Protein AF-A0AAV4LIT2-F1 (afdb_monomer_lite)

pLDDT: mean 87.41, std 12.06, range [42.34, 96.12]

Structure (mmCIF, N/CA/C/O backbone):
data_AF-A0AAV4LIT2-F1
#
_entry.id   AF-A0AAV4LIT2-F1
#
loop_
_atom_site.group_PDB
_atom_site.id
_atom_site.type_symbol
_atom_site.label_atom_id
_atom_site.label_alt_id
_atom_site.label_comp_id
_atom_site.label_asym_id
_atom_site.label_entity_id
_atom_site.label_seq_id
_atom_site.pdbx_PDB_ins_code
_atom_site.Cartn_x
_atom_site.Cartn_y
_atom_site.Cartn_z
_atom_site.occupancy
_atom_site.B_iso_or_equiv
_atom_site.auth_seq_id
_atom_site.auth_comp_id
_atom_site.auth_asym_id
_atom_site.auth_atom_id
_atom_site.pdbx_PDB_model_num
ATOM 1 N N . MET A 1 1 ? 3.120 -8.021 -0.144 1.00 86.31 1 MET A N 1
ATOM 2 C CA . MET A 1 1 ? 3.370 -6.664 0.386 1.00 86.31 1 MET A CA 1
ATOM 3 C C . MET A 1 1 ? 2.523 -5.692 -0.418 1.00 86.31 1 MET A C 1
ATOM 5 O O . MET A 1 1 ? 2.431 -5.869 -1.629 1.00 86.31 1 MET A O 1
ATOM 9 N N . TYR A 1 2 ? 1.860 -4.747 0.246 1.00 94.31 2 TYR A N 1
ATOM 10 C CA . TYR A 1 2 ? 0.958 -3.777 -0.378 1.00 94.31 2 TYR A CA 1
ATOM 11 C C . TYR A 1 2 ? 1.461 -2.362 -0.115 1.00 94.31 2 TYR A C 1
ATOM 13 O O . TYR A 1 2 ? 1.973 -2.085 0.975 1.00 94.31 2 TYR A O 1
ATOM 21 N N . ILE A 1 3 ? 1.301 -1.494 -1.106 1.00 95.00 3 ILE A N 1
ATOM 22 C CA . ILE A 1 3 ? 1.716 -0.096 -1.058 1.00 95.00 3 ILE A CA 1
ATOM 23 C C . ILE A 1 3 ? 0.483 0.763 -1.316 1.00 95.00 3 ILE A C 1
ATOM 25 O O . ILE A 1 3 ? -0.244 0.553 -2.290 1.00 95.00 3 ILE A O 1
ATOM 29 N N . TRP A 1 4 ? 0.245 1.688 -0.399 1.00 96.12 4 TRP A N 1
ATOM 30 C CA . TRP A 1 4 ? -0.756 2.738 -0.493 1.00 96.12 4 TRP A CA 1
ATOM 31 C C . TRP A 1 4 ? -0.125 3.975 -1.129 1.00 96.12 4 TRP A C 1
ATOM 33 O O . TRP A 1 4 ? 1.032 4.282 -0.845 1.00 96.12 4 TRP A O 1
ATOM 43 N N . CYS A 1 5 ? -0.859 4.665 -1.992 1.00 95.56 5 CYS A N 1
ATOM 44 C CA . CYS A 1 5 ? -0.386 5.877 -2.650 1.00 95.56 5 CYS A CA 1
ATOM 45 C C . CYS A 1 5 ? -1.015 7.121 -2.026 1.00 95.56 5 CYS A C 1
ATOM 47 O O . CYS A 1 5 ? -2.234 7.196 -1.965 1.00 95.56 5 CYS A O 1
ATOM 49 N N . LEU A 1 6 ? -0.212 8.129 -1.682 1.00 94.19 6 LEU A N 1
ATOM 50 C CA . LEU A 1 6 ? -0.701 9.402 -1.140 1.00 94.19 6 LEU A CA 1
ATOM 51 C C . LEU A 1 6 ? -1.61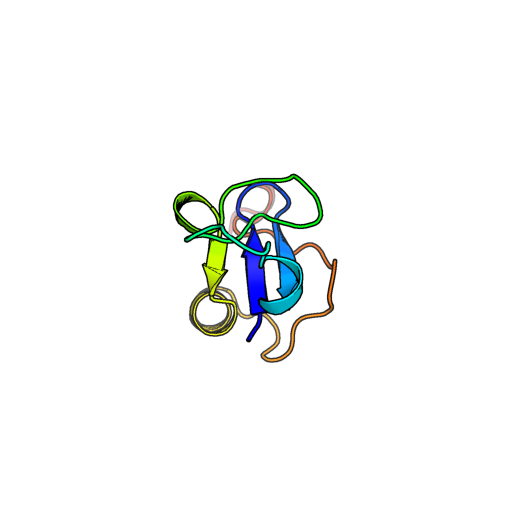0 10.181 -2.103 1.00 94.19 6 LEU A C 1
ATOM 53 O O . LEU A 1 6 ? -2.499 10.894 -1.663 1.00 94.19 6 LEU A O 1
ATOM 57 N N . HIS A 1 7 ? -1.407 10.046 -3.415 1.00 92.75 7 HIS A N 1
ATOM 58 C CA . HIS A 1 7 ? -2.128 10.850 -4.408 1.00 92.75 7 HIS A CA 1
ATOM 59 C C . HIS A 1 7 ? -3.535 10.335 -4.705 1.00 92.75 7 HIS A C 1
ATOM 61 O O . HIS A 1 7 ? -4.460 11.120 -4.867 1.00 92.75 7 HIS A O 1
ATOM 67 N N . CYS A 1 8 ? -3.678 9.019 -4.872 1.00 92.38 8 CYS A N 1
ATOM 68 C CA . CYS A 1 8 ? -4.972 8.408 -5.183 1.00 92.38 8 CYS A CA 1
ATOM 69 C C . CYS A 1 8 ? -5.583 7.684 -3.988 1.00 92.38 8 CYS A C 1
ATOM 71 O O . CYS A 1 8 ? -6.665 7.132 -4.123 1.00 92.38 8 CYS A O 1
ATOM 73 N N . GLU A 1 9 ? -4.867 7.627 -2.864 1.00 94.38 9 GLU A N 1
ATOM 74 C CA . GLU A 1 9 ? -5.266 6.971 -1.616 1.00 94.38 9 GLU A CA 1
ATOM 75 C C . GLU A 1 9 ? -5.704 5.511 -1.814 1.00 94.38 9 GLU A C 1
ATOM 77 O O . GLU A 1 9 ? -6.431 4.930 -1.012 1.00 94.38 9 GLU A O 1
ATOM 82 N N . CYS A 1 10 ? -5.231 4.888 -2.895 1.00 94.31 10 CYS A N 1
ATOM 83 C CA . CYS A 1 10 ? -5.522 3.510 -3.249 1.00 94.31 10 CYS A CA 1
ATOM 84 C C . CYS A 1 10 ? -4.357 2.593 -2.892 1.00 94.31 10 CYS A C 1
ATOM 86 O O . CYS A 1 10 ? -3.184 2.984 -2.913 1.00 94.31 10 CYS A O 1
ATOM 88 N N . VAL A 1 11 ? -4.685 1.327 -2.641 1.00 95.19 11 VAL A N 1
ATOM 89 C CA . VAL A 1 11 ? -3.703 0.288 -2.327 1.00 95.19 11 VAL A CA 1
ATOM 90 C C . VAL A 1 11 ? -3.515 -0.659 -3.498 1.00 95.19 11 VAL A C 1
ATOM 92 O O . VAL A 1 11 ? -4.481 -1.195 -4.038 1.00 95.19 11 VAL A O 1
ATOM 95 N N . TYR A 1 12 ? -2.256 -0.937 -3.832 1.00 95.06 12 TYR A N 1
ATOM 96 C CA . TYR A 1 12 ? -1.900 -1.936 -4.835 1.00 95.06 12 TYR A CA 1
ATOM 97 C C . TYR A 1 12 ? -0.781 -2.862 -4.339 1.00 95.06 12 TYR A C 1
ATOM 99 O O . TYR A 1 12 ? 0.027 -2.476 -3.486 1.00 95.06 12 TYR A O 1
ATOM 107 N N . PRO A 1 13 ? -0.707 -4.104 -4.842 1.00 94.81 13 PRO A N 1
ATOM 108 C CA . PRO A 1 13 ? 0.421 -4.991 -4.594 1.00 94.81 13 PRO A CA 1
ATOM 109 C C . PRO A 1 13 ? 1.745 -4.339 -5.003 1.00 94.81 13 PRO A C 1
ATOM 111 O O . PRO A 1 13 ? 1.860 -3.789 -6.091 1.00 94.81 13 PRO A O 1
ATOM 114 N N . SER A 1 14 ? 2.792 -4.475 -4.187 1.00 91.69 14 SER A N 1
ATOM 115 C CA . SER A 1 14 ? 4.112 -3.888 -4.484 1.00 91.69 14 SER A CA 1
ATOM 116 C C . SER A 1 14 ? 4.711 -4.371 -5.812 1.00 91.69 14 SER A C 1
ATOM 118 O O . SER A 1 14 ? 5.533 -3.692 -6.412 1.00 91.69 14 SER A O 1
ATOM 120 N N . LYS A 1 15 ? 4.317 -5.561 -6.281 1.00 92.25 15 LYS A N 1
ATOM 121 C CA . LYS A 1 15 ? 4.716 -6.090 -7.594 1.00 92.25 15 LYS A CA 1
ATOM 122 C C . LYS A 1 15 ? 4.190 -5.242 -8.756 1.00 92.25 15 LYS A C 1
ATOM 124 O O . LYS A 1 15 ? 4.887 -5.132 -9.755 1.00 92.25 15 LYS A O 1
ATOM 129 N N . ASP A 1 16 ? 3.024 -4.621 -8.593 1.00 92.62 16 ASP A N 1
ATOM 130 C CA . ASP A 1 16 ? 2.371 -3.824 -9.633 1.00 92.62 16 ASP A CA 1
ATOM 131 C C . ASP A 1 16 ? 2.964 -2.409 -9.699 1.00 92.62 16 ASP A C 1
ATOM 133 O O . ASP A 1 16 ? 2.803 -1.716 -10.697 1.00 92.62 16 ASP A O 1
ATOM 137 N N . TRP A 1 17 ? 3.713 -2.005 -8.666 1.00 92.25 17 TRP A N 1
ATOM 138 C CA . TRP A 1 17 ? 4.491 -0.768 -8.671 1.00 92.25 17 TRP A CA 1
ATOM 139 C C . TRP A 1 17 ? 5.833 -0.918 -9.396 1.00 92.25 17 TRP A C 1
ATOM 141 O O . TRP A 1 17 ? 6.377 0.053 -9.921 1.00 92.25 17 TRP A O 1
ATOM 151 N N . ARG A 1 18 ? 6.410 -2.125 -9.420 1.00 90.00 18 ARG A N 1
ATOM 152 C CA . ARG A 1 18 ? 7.766 -2.352 -9.937 1.00 90.00 18 ARG A CA 1
ATOM 153 C C . ARG A 1 18 ? 7.812 -2.267 -11.459 1.00 90.00 18 ARG A C 1
ATOM 155 O O . ARG A 1 18 ? 7.135 -3.018 -12.156 1.00 90.00 18 ARG A O 1
ATOM 162 N N . LYS A 1 19 ? 8.732 -1.451 -11.976 1.00 85.88 19 LYS A N 1
ATOM 163 C CA . LYS A 1 19 ? 9.131 -1.442 -13.389 1.00 85.88 19 LYS A CA 1
ATOM 164 C C . LYS A 1 19 ? 10.559 -1.962 -13.542 1.00 85.88 19 LYS A C 1
ATOM 166 O O . LYS A 1 19 ? 11.432 -1.673 -12.725 1.00 85.88 19 LYS A O 1
ATOM 171 N N . LYS A 1 20 ? 10.806 -2.756 -14.590 1.00 82.44 20 LYS A N 1
ATOM 172 C CA . LYS A 1 20 ? 12.150 -3.282 -14.884 1.00 82.44 20 LYS A CA 1
ATOM 173 C C . LYS A 1 20 ? 13.116 -2.123 -15.149 1.00 82.44 20 LYS A C 1
ATOM 175 O O . LYS A 1 20 ? 12.799 -1.233 -15.930 1.00 82.44 20 LYS A O 1
ATOM 180 N N . GLY A 1 21 ? 14.291 -2.166 -14.522 1.00 83.50 21 GLY A N 1
ATOM 181 C CA . GLY A 1 21 ? 15.348 -1.167 -14.715 1.00 83.50 21 GLY A CA 1
ATOM 182 C C . GLY A 1 21 ? 15.194 0.118 -13.896 1.00 83.50 21 GLY A C 1
ATOM 183 O O . GLY A 1 21 ? 15.977 1.040 -14.095 1.00 83.50 21 GLY A O 1
ATOM 184 N N . GLN A 1 22 ? 14.222 0.196 -12.980 1.00 85.62 22 GLN A N 1
ATOM 185 C CA . GLN A 1 22 ? 14.052 1.346 -12.090 1.00 85.62 22 GLN A CA 1
ATOM 186 C C . GLN A 1 22 ? 14.322 0.967 -10.632 1.00 85.62 22 GLN A C 1
ATOM 188 O O . GLN A 1 22 ? 13.936 -0.109 -10.176 1.00 85.62 22 GLN A O 1
ATOM 193 N N . GLN A 1 23 ? 15.000 1.864 -9.911 1.00 84.75 23 GLN A N 1
ATOM 194 C CA . GLN A 1 23 ? 15.308 1.702 -8.487 1.00 84.75 23 GLN A CA 1
ATOM 195 C C . GLN A 1 23 ? 14.052 1.796 -7.609 1.00 84.75 23 GLN A C 1
ATOM 197 O O . GLN A 1 23 ? 13.977 1.128 -6.580 1.00 84.75 23 GLN A O 1
ATOM 202 N N . TYR A 1 24 ? 13.069 2.592 -8.034 1.00 86.94 24 TYR A N 1
ATOM 203 C CA . TYR A 1 24 ? 11.808 2.814 -7.331 1.00 86.94 24 TYR A CA 1
ATOM 204 C C . TYR A 1 24 ? 10.619 2.434 -8.212 1.00 86.94 24 TYR A C 1
ATOM 206 O O . TYR A 1 24 ? 10.683 2.544 -9.439 1.00 86.94 24 TYR A O 1
ATOM 214 N N . GLY A 1 25 ? 9.543 1.970 -7.575 1.00 91.88 25 GLY A N 1
ATOM 215 C CA . GLY A 1 25 ? 8.272 1.709 -8.239 1.00 91.88 25 GLY A CA 1
ATOM 216 C C . GLY A 1 25 ? 7.453 2.977 -8.492 1.00 91.88 25 GLY A C 1
ATOM 217 O O . GLY A 1 25 ? 7.764 4.052 -7.983 1.00 91.88 25 GLY A O 1
ATOM 218 N N . PHE A 1 26 ? 6.373 2.836 -9.254 1.00 94.00 26 PHE A N 1
ATOM 219 C CA . PHE A 1 26 ? 5.402 3.897 -9.521 1.00 94.00 26 PHE A CA 1
ATOM 220 C C . PHE A 1 26 ? 3.989 3.376 -9.296 1.00 94.00 26 PHE A C 1
ATOM 222 O O . PHE A 1 26 ? 3.690 2.237 -9.647 1.00 94.00 26 PHE A O 1
ATOM 229 N N . CYS A 1 27 ? 3.110 4.207 -8.743 1.00 94.00 27 CYS A N 1
ATOM 230 C CA . CYS A 1 27 ? 1.719 3.841 -8.526 1.00 94.00 27 CYS A CA 1
ATOM 231 C C . CYS A 1 27 ? 1.071 3.440 -9.863 1.00 94.00 27 CYS A C 1
ATOM 233 O O . CYS A 1 27 ? 1.124 4.227 -10.812 1.00 94.00 27 CYS A O 1
ATOM 235 N N . PRO A 1 28 ? 0.419 2.269 -9.958 1.00 93.50 28 PRO A N 1
ATOM 236 C CA . PRO A 1 28 ? -0.197 1.829 -11.209 1.00 93.50 28 PRO A CA 1
ATOM 237 C C . PRO A 1 28 ? -1.406 2.681 -11.625 1.00 93.50 28 PRO A C 1
ATOM 239 O O . PRO A 1 28 ? -1.780 2.656 -12.792 1.00 93.50 28 PRO A O 1
ATOM 242 N N . ASN A 1 29 ? -2.006 3.433 -10.696 1.00 92.38 29 ASN A N 1
ATOM 243 C CA . ASN A 1 29 ? -3.190 4.251 -10.962 1.00 92.38 29 ASN A CA 1
ATOM 244 C C . ASN A 1 29 ? -2.841 5.676 -11.416 1.00 92.38 29 ASN A C 1
ATOM 246 O O . ASN A 1 29 ? -3.309 6.131 -12.451 1.00 92.38 29 ASN A O 1
ATOM 250 N N . CYS A 1 30 ? -2.003 6.386 -10.654 1.00 92.69 30 CYS A N 1
ATOM 251 C CA . CYS A 1 30 ? -1.694 7.799 -10.916 1.00 92.69 30 CYS A CA 1
ATOM 252 C C . CYS A 1 30 ? -0.241 8.065 -11.333 1.00 92.69 30 CYS A C 1
ATOM 254 O O . CYS A 1 30 ? 0.107 9.205 -11.625 1.00 92.69 30 CYS A O 1
ATOM 256 N N . GLY A 1 31 ? 0.629 7.049 -11.330 1.00 91.88 31 GLY A N 1
ATOM 257 C CA . GLY A 1 31 ? 2.037 7.208 -11.693 1.00 91.88 31 GLY A CA 1
ATOM 258 C C . GLY A 1 31 ? 2.894 7.964 -10.673 1.00 91.88 31 GLY A C 1
ATOM 259 O O . GLY A 1 31 ? 4.018 8.321 -11.007 1.00 91.88 31 GLY A O 1
ATOM 260 N N . ALA A 1 32 ? 2.406 8.207 -9.451 1.00 92.94 32 ALA A N 1
ATOM 261 C CA . ALA A 1 32 ? 3.211 8.794 -8.376 1.00 92.94 32 ALA A CA 1
ATOM 262 C C . ALA A 1 32 ? 4.388 7.882 -7.988 1.00 92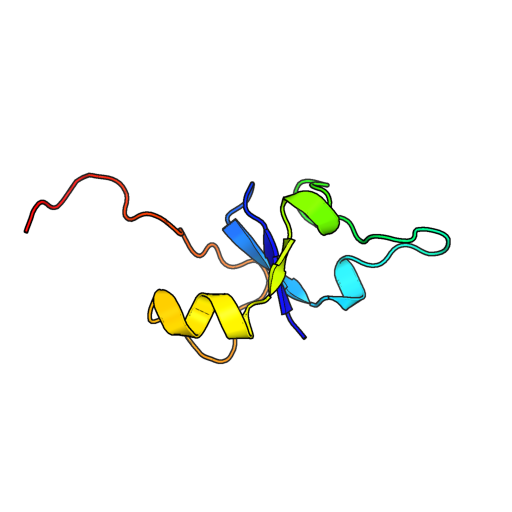.94 32 ALA A C 1
ATOM 264 O O . ALA A 1 32 ? 4.304 6.659 -8.122 1.00 92.94 32 ALA A O 1
ATOM 265 N N . SER A 1 33 ? 5.486 8.464 -7.509 1.00 92.75 33 SER A N 1
ATOM 266 C CA . SER A 1 33 ? 6.703 7.716 -7.181 1.00 92.75 33 SER A CA 1
ATOM 267 C C . SER A 1 33 ? 6.551 6.971 -5.854 1.00 92.75 33 SER A C 1
ATOM 269 O O . SER A 1 33 ? 6.106 7.536 -4.859 1.00 92.75 33 SER A O 1
ATOM 271 N N . GLU A 1 34 ? 6.967 5.703 -5.805 1.00 92.38 34 GLU A N 1
ATOM 272 C CA . GLU A 1 34 ? 7.000 4.914 -4.563 1.00 92.38 34 GLU A CA 1
ATOM 273 C C . GLU A 1 34 ? 7.872 5.575 -3.491 1.00 92.38 34 GLU A C 1
ATOM 275 O O . GLU A 1 34 ? 7.542 5.517 -2.312 1.00 92.38 34 GLU A O 1
ATOM 280 N N . PHE A 1 35 ? 8.973 6.213 -3.899 1.00 90.19 35 PHE A N 1
ATOM 281 C CA . PHE A 1 35 ? 9.961 6.774 -2.978 1.00 90.19 35 PHE A CA 1
ATOM 282 C C . PHE A 1 35 ? 9.410 7.930 -2.136 1.00 90.19 35 PHE A C 1
ATOM 284 O O . PHE 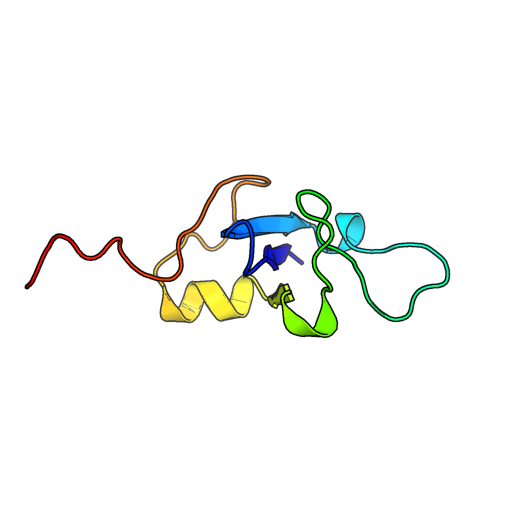A 1 35 ? 9.748 8.051 -0.961 1.00 90.19 35 PHE A O 1
ATOM 291 N N . THR A 1 36 ? 8.578 8.776 -2.740 1.00 90.81 36 THR A N 1
A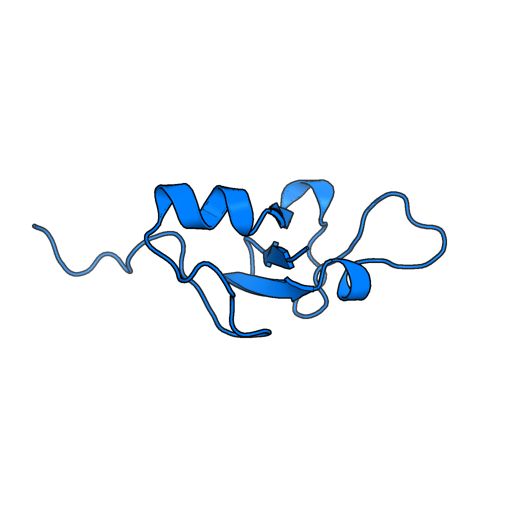TOM 292 C CA . THR A 1 36 ? 8.008 9.971 -2.105 1.00 90.81 36 THR A CA 1
ATOM 293 C C . THR A 1 36 ? 6.594 9.728 -1.592 1.00 90.81 36 THR A C 1
ATOM 295 O O . THR A 1 36 ? 6.261 10.151 -0.488 1.00 90.81 36 THR A O 1
ATOM 298 N N . ASP A 1 37 ? 5.784 8.992 -2.355 1.00 93.12 37 ASP A N 1
ATOM 299 C CA . ASP A 1 37 ? 4.326 8.952 -2.186 1.00 93.12 37 ASP A CA 1
ATOM 300 C C . ASP A 1 37 ? 3.798 7.548 -1.851 1.00 93.12 37 ASP A C 1
ATOM 302 O O . ASP A 1 37 ? 2.596 7.366 -1.646 1.00 93.12 37 ASP A O 1
ATOM 306 N N . GLY A 1 38 ? 4.673 6.537 -1.822 1.00 93.56 38 GLY A N 1
ATOM 307 C CA . GLY A 1 38 ? 4.330 5.145 -1.542 1.00 93.56 38 GLY A CA 1
ATOM 308 C C . GLY A 1 38 ? 4.516 4.786 -0.071 1.00 93.56 38 GLY A C 1
ATOM 309 O O . GLY A 1 38 ? 5.625 4.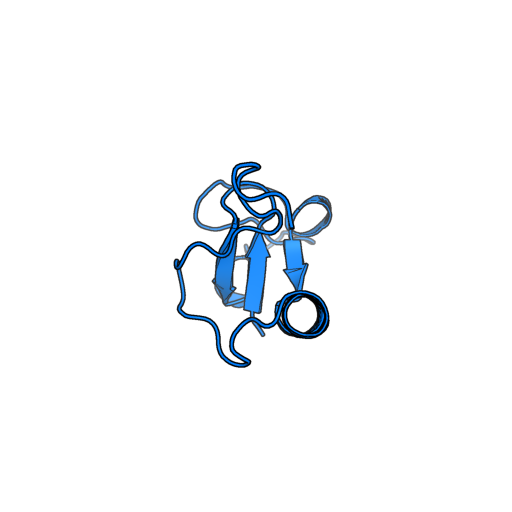802 0.460 1.00 93.56 38 GLY A O 1
ATOM 310 N N . TRP A 1 39 ? 3.435 4.426 0.619 1.00 94.31 39 TRP A N 1
ATOM 311 C CA . TRP A 1 39 ? 3.478 4.030 2.026 1.00 94.31 39 TRP A CA 1
ATOM 312 C C . TRP A 1 39 ? 3.159 2.547 2.191 1.00 94.31 39 TRP A C 1
ATOM 314 O O . TRP A 1 39 ? 2.247 1.993 1.579 1.00 94.31 39 TRP A O 1
ATOM 324 N N . ASN A 1 40 ? 3.900 1.877 3.072 1.00 93.69 40 ASN A N 1
ATOM 325 C CA . ASN A 1 40 ? 3.655 0.470 3.376 1.00 93.69 40 ASN A CA 1
ATOM 326 C C . ASN A 1 40 ? 2.302 0.292 4.074 1.00 93.69 40 ASN A C 1
ATOM 328 O O . ASN A 1 40 ? 2.116 0.786 5.190 1.00 93.69 40 ASN A O 1
ATOM 332 N N . TRP A 1 41 ? 1.413 -0.512 3.484 1.00 94.38 41 TRP A N 1
ATOM 333 C CA . TRP A 1 41 ? 0.078 -0.771 4.034 1.00 94.38 41 TRP A CA 1
ATOM 334 C C . TRP A 1 41 ? 0.125 -1.263 5.484 1.00 94.38 41 TRP A C 1
ATOM 336 O O . TRP A 1 41 ? -0.559 -0.735 6.353 1.00 94.38 41 TRP A O 1
ATOM 346 N N . SER A 1 42 ? 1.018 -2.210 5.7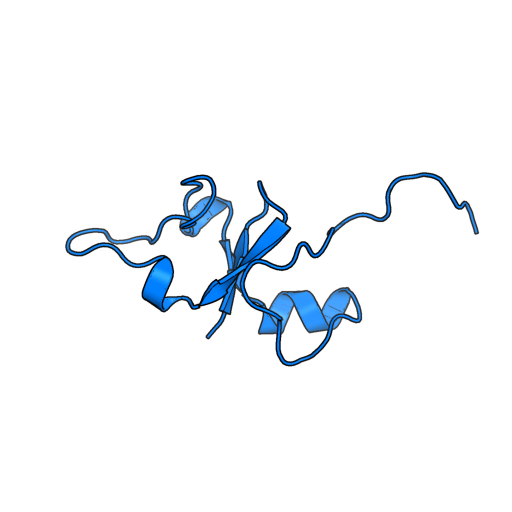89 1.00 92.12 42 SER A N 1
ATOM 347 C CA . SER A 1 42 ? 1.156 -2.771 7.139 1.00 92.12 42 SER A CA 1
ATOM 348 C C . SER A 1 42 ? 1.563 -1.746 8.202 1.00 92.12 42 SER A C 1
ATOM 350 O O . SER A 1 42 ? 1.346 -1.990 9.388 1.00 92.12 42 SER A O 1
ATOM 352 N N . LYS A 1 43 ? 2.192 -0.630 7.808 1.00 90.75 43 LYS A N 1
ATOM 353 C CA . LYS A 1 43 ? 2.469 0.492 8.714 1.00 90.75 43 LYS A CA 1
ATOM 354 C C . LYS A 1 43 ? 1.238 1.386 8.826 1.00 90.75 43 LYS A C 1
ATOM 356 O O . LYS A 1 43 ? 0.832 1.684 9.941 1.00 90.75 43 LYS A O 1
ATOM 361 N N . LEU A 1 44 ? 0.622 1.733 7.697 1.00 89.69 44 LEU A N 1
ATOM 362 C CA . LEU A 1 44 ? -0.552 2.604 7.626 1.00 89.69 44 LEU A CA 1
ATOM 363 C C . LEU A 1 44 ? -1.739 2.081 8.455 1.00 89.69 44 LEU A C 1
ATOM 365 O O . LEU A 1 44 ? -2.341 2.833 9.219 1.00 89.69 44 LEU A O 1
ATOM 369 N N . VAL A 1 45 ? -2.018 0.776 8.369 1.00 91.31 45 VAL A N 1
ATOM 370 C CA . VAL A 1 45 ? -3.109 0.099 9.095 1.00 91.31 45 VAL A CA 1
ATOM 371 C C . VAL A 1 45 ? -3.014 0.279 10.609 1.00 91.31 45 VAL A C 1
ATOM 373 O O . VAL A 1 45 ? -4.039 0.402 11.273 1.00 91.31 45 VAL A O 1
ATOM 376 N N . LYS A 1 46 ? -1.797 0.319 11.168 1.00 87.94 46 LYS A N 1
ATOM 377 C CA . LYS A 1 46 ? -1.596 0.437 12.622 1.00 87.94 46 LYS A CA 1
ATOM 378 C C . LYS A 1 46 ? -2.101 1.760 13.190 1.00 87.94 46 LYS A C 1
ATOM 380 O O . LYS A 1 46 ? -2.407 1.808 14.374 1.00 87.94 46 LYS A O 1
ATOM 385 N N . TYR A 1 47 ? -2.165 2.800 12.362 1.00 84.50 47 TYR A N 1
ATOM 386 C CA . TYR A 1 47 ? -2.523 4.151 12.788 1.00 84.50 47 TYR A CA 1
ATOM 387 C C . TYR A 1 47 ? -3.948 4.554 12.389 1.00 84.50 47 TYR A C 1
ATOM 389 O O . TYR A 1 47 ? -4.500 5.449 13.012 1.00 84.50 47 TYR A O 1
ATOM 397 N N . ASN A 1 48 ? -4.550 3.888 11.394 1.00 85.31 48 ASN A N 1
ATOM 398 C CA . ASN A 1 48 ? -5.810 4.329 10.776 1.00 85.31 48 ASN A CA 1
ATOM 399 C C . ASN A 1 48 ? -7.001 3.369 10.965 1.00 85.31 48 ASN A C 1
ATOM 401 O O . ASN A 1 48 ? -8.072 3.605 10.420 1.00 85.31 48 ASN A O 1
ATOM 405 N N . GLY A 1 49 ? -6.840 2.253 11.687 1.00 85.88 49 GLY A N 1
ATOM 406 C CA . GLY A 1 49 ? -7.947 1.309 11.927 1.00 85.88 49 GLY A CA 1
ATOM 407 C C . GLY A 1 49 ? -8.432 0.547 10.682 1.00 85.88 49 GLY A C 1
ATOM 408 O O . GLY A 1 49 ? -9.487 -0.081 10.708 1.00 85.88 49 GLY A O 1
ATOM 409 N N . TYR A 1 50 ? -7.669 0.581 9.590 1.00 90.44 50 TYR A N 1
ATOM 410 C CA . TYR A 1 50 ? -7.973 -0.128 8.346 1.00 90.44 50 TYR A CA 1
ATOM 411 C C . TYR A 1 50 ? -7.892 -1.662 8.481 1.00 90.44 50 TYR A C 1
ATOM 413 O O . TYR A 1 50 ? -7.273 -2.186 9.413 1.00 90.44 50 TYR A O 1
ATOM 421 N N . PRO A 1 51 ? -8.456 -2.433 7.529 1.00 92.12 51 PRO A N 1
ATOM 422 C CA . PRO A 1 51 ? -8.303 -3.883 7.530 1.00 92.12 51 PRO A CA 1
ATOM 423 C C . PRO A 1 51 ? -6.845 -4.312 7.303 1.00 92.12 51 PRO A C 1
ATOM 425 O O . PRO A 1 51 ? -6.103 -3.731 6.511 1.00 92.12 51 PRO A O 1
ATOM 428 N N . LYS A 1 52 ? -6.437 -5.413 7.951 1.00 91.38 52 LYS A N 1
ATOM 429 C CA . LYS A 1 52 ? -5.089 -5.994 7.780 1.00 91.38 52 LYS A CA 1
ATOM 430 C C . LYS A 1 52 ? -4.791 -6.376 6.328 1.00 91.38 52 LYS A C 1
ATOM 432 O O . LYS A 1 52 ? -3.650 -6.252 5.886 1.00 91.38 52 LYS A O 1
ATOM 437 N N . ILE A 1 53 ? -5.808 -6.843 5.606 1.00 92.88 53 ILE A N 1
ATOM 438 C CA . ILE A 1 53 ? -5.732 -7.177 4.184 1.00 92.88 53 ILE A CA 1
ATOM 439 C C . ILE A 1 53 ? -6.511 -6.091 3.429 1.00 92.88 53 ILE A C 1
ATOM 441 O O . ILE A 1 53 ? -7.713 -5.968 3.663 1.00 92.88 53 ILE A O 1
ATOM 445 N N . PRO A 1 54 ? -5.849 -5.288 2.578 1.00 93.94 54 PRO A N 1
ATOM 446 C CA . PRO A 1 54 ? -6.527 -4.280 1.781 1.00 93.94 54 PRO A CA 1
ATOM 447 C C . PRO A 1 54 ? -7.261 -4.928 0.611 1.00 93.94 54 PRO A C 1
ATOM 449 O O . PRO A 1 54 ? -6.839 -5.959 0.082 1.00 93.94 54 PRO A O 1
ATOM 452 N N . GLU A 1 55 ? -8.303 -4.256 0.151 1.00 94.31 55 GLU A N 1
ATOM 453 C CA . GLU A 1 55 ? -8.895 -4.495 -1.156 1.00 94.31 55 GLU A CA 1
ATOM 454 C C . GLU A 1 55 ? -8.091 -3.711 -2.198 1.00 94.31 55 GLU A C 1
ATOM 456 O O . GLU A 1 55 ? -7.850 -2.510 -2.056 1.00 94.31 55 GLU A O 1
ATOM 461 N N . VAL A 1 56 ? -7.620 -4.404 -3.234 1.00 93.50 56 VAL A N 1
ATOM 462 C CA . VAL A 1 56 ? -6.791 -3.789 -4.277 1.00 93.50 56 VAL A CA 1
ATOM 463 C C . VAL A 1 56 ? -7.620 -2.782 -5.068 1.00 93.50 56 VAL A C 1
ATOM 465 O O . VAL A 1 56 ? -8.728 -3.090 -5.495 1.00 93.50 56 VAL A O 1
ATOM 468 N N . GLY A 1 57 ? -7.076 -1.581 -5.263 1.00 89.25 57 GLY A N 1
ATOM 469 C CA . GLY A 1 57 ? -7.755 -0.487 -5.957 1.00 89.25 57 GLY A CA 1
ATOM 470 C C . GLY A 1 57 ? -8.826 0.227 -5.130 1.00 89.25 57 GLY A C 1
ATOM 471 O O . GLY A 1 57 ? -9.368 1.225 -5.595 1.00 89.25 57 GLY A O 1
ATOM 472 N N . LYS A 1 58 ? -9.108 -0.219 -3.897 1.00 92.69 58 LYS A N 1
ATOM 473 C CA . LYS A 1 58 ? -10.015 0.495 -2.993 1.00 92.69 58 LYS A CA 1
ATOM 474 C C . LYS A 1 58 ? -9.348 1.755 -2.449 1.00 92.69 58 LYS A C 1
ATOM 476 O O . LYS A 1 58 ? -8.150 1.753 -2.163 1.00 92.69 58 LYS A O 1
ATOM 481 N N . HIS A 1 59 ? -10.142 2.814 -2.329 1.00 92.38 59 HIS A N 1
ATOM 482 C CA . HIS A 1 59 ? -9.762 4.100 -1.748 1.00 92.38 59 HIS A CA 1
ATOM 483 C C . HIS A 1 59 ? -9.816 4.028 -0.212 1.00 92.38 59 HIS A C 1
ATOM 485 O O . HIS A 1 59 ? -10.780 3.518 0.362 1.00 92.38 59 HIS A O 1
ATOM 491 N N . TYR A 1 60 ? -8.744 4.480 0.435 1.00 92.31 60 TYR A N 1
ATOM 492 C CA . TYR A 1 60 ? -8.541 4.499 1.882 1.00 92.31 60 TYR A CA 1
ATOM 493 C C . TYR A 1 60 ? -8.036 5.891 2.288 1.00 92.31 60 TYR A C 1
ATOM 495 O O . TYR A 1 60 ? -6.818 6.103 2.286 1.00 92.31 60 TYR A O 1
ATOM 503 N N . PRO A 1 61 ? -8.946 6.832 2.599 1.00 90.56 61 PRO A N 1
ATOM 504 C CA . PRO A 1 61 ? -8.593 8.224 2.848 1.00 90.56 61 PRO A CA 1
ATOM 505 C C . PRO A 1 61 ? -7.836 8.389 4.161 1.00 90.56 61 PRO A C 1
ATOM 507 O O . PRO A 1 61 ? -8.314 7.934 5.205 1.00 90.56 61 PRO A O 1
ATOM 510 N N . LEU A 1 62 ? -6.676 9.050 4.112 1.00 86.06 62 LEU A N 1
ATOM 511 C CA . LEU A 1 62 ? -5.811 9.243 5.287 1.00 86.06 62 LEU A CA 1
ATOM 512 C C . LEU A 1 62 ? -6.405 10.243 6.282 1.00 86.06 62 LEU A C 1
ATOM 514 O O . LEU A 1 62 ? -6.236 10.106 7.492 1.00 86.06 62 LEU A O 1
ATOM 518 N N . TYR A 1 63 ? -7.090 11.256 5.763 1.00 79.12 63 TYR A N 1
ATOM 519 C CA . TYR A 1 63 ? -7.774 12.255 6.563 1.00 79.12 63 TYR A CA 1
ATOM 520 C C . TYR A 1 63 ? -9.278 12.050 6.406 1.00 79.12 63 TYR A C 1
ATOM 522 O O . TYR A 1 63 ? -9.745 11.921 5.273 1.00 79.12 63 TYR A O 1
ATOM 530 N N . PRO A 1 64 ? -10.055 12.029 7.502 1.00 64.50 64 PRO A N 1
ATOM 531 C CA . PRO A 1 64 ? -11.496 12.144 7.374 1.00 64.50 64 PRO A CA 1
ATOM 532 C C . PRO A 1 64 ? -11.802 13.460 6.654 1.00 64.50 64 PRO A C 1
ATOM 534 O O . PRO A 1 64 ? -11.227 14.502 6.991 1.00 64.50 64 PRO A O 1
ATOM 537 N N . GLU A 1 65 ? -12.680 13.413 5.651 1.00 60.38 65 GLU A N 1
ATOM 538 C CA . GLU A 1 65 ? -13.229 14.624 5.050 1.00 60.38 65 GLU A CA 1
ATOM 539 C C . GLU A 1 65 ? -13.755 15.485 6.199 1.00 60.38 65 GLU A C 1
ATOM 541 O O . GLU A 1 65 ? -14.579 15.041 6.999 1.00 60.38 65 GLU A O 1
ATOM 546 N N . SER A 1 66 ? -13.176 16.671 6.374 1.00 57.34 66 SER A N 1
ATOM 547 C CA . SER A 1 66 ? -13.498 17.543 7.498 1.00 57.34 66 SER A CA 1
ATOM 548 C C . SER A 1 66 ? -14.980 17.914 7.441 1.00 57.34 66 SER A C 1
ATOM 550 O O . SER A 1 66 ? -15.371 18.811 6.700 1.00 57.34 66 SER A O 1
ATOM 552 N N . GLY A 1 67 ? -15.790 17.202 8.223 1.00 51.72 67 GLY A N 1
ATOM 553 C CA . GLY A 1 67 ? -17.240 17.363 8.280 1.00 51.72 67 GLY A CA 1
ATOM 554 C C . GLY A 1 67 ? -17.881 16.929 9.599 1.00 51.72 67 GLY A C 1
ATOM 555 O O . GLY A 1 67 ? -18.891 17.513 9.974 1.00 51.72 67 GLY A O 1
ATOM 556 N N . GLU A 1 68 ? -17.284 16.014 10.367 1.00 47.97 68 GLU A N 1
ATOM 557 C CA . GLU A 1 68 ? -17.775 15.678 11.711 1.00 47.97 68 GLU A CA 1
ATOM 558 C C . GLU A 1 68 ? -16.724 16.017 12.767 1.00 47.97 68 GLU A C 1
ATOM 560 O O . GLU A 1 68 ? -15.737 15.315 12.984 1.00 47.97 68 GLU A O 1
ATOM 565 N N . LYS A 1 69 ? -16.944 17.177 13.391 1.00 42.34 69 LYS A N 1
ATOM 566 C CA . LYS A 1 69 ? -16.334 17.562 14.661 1.00 42.34 69 LYS A CA 1
ATOM 567 C C . LYS A 1 69 ? -16.856 16.599 15.733 1.00 42.34 69 LYS A C 1
ATOM 569 O O . LYS A 1 69 ? -18.071 16.507 15.894 1.00 42.34 69 LYS A O 1
ATOM 574 N N . PHE A 1 70 ? -15.956 15.928 16.446 1.00 49.53 70 PHE A N 1
ATOM 575 C CA . PHE A 1 70 ? -16.266 15.379 17.768 1.00 49.53 70 PHE A CA 1
ATOM 576 C C . PHE A 1 70 ? -16.205 16.494 18.814 1.00 49.53 70 PHE A C 1
ATOM 578 O O . PHE A 1 70 ? -15.334 17.386 18.662 1.00 49.53 70 PHE A O 1
#

Radius of gyration: 12.7 Å; chains: 1; bounding box: 33×25×33 Å

Secondary structure (DSSP, 8-state):
-EEEETTT-BEEEHHHH--TT-SS-B-TTT--BHHHHEEEHHHHHHHH---SSPPTT-B--SS--TT---

Foldseek 3Di:
DWKAFQPQQFIADLVCQDDPPDPWGADNPPRHTCVPGIDDPCVLCVVQVDDPDDDGGDHDDSDDPPDDDD

Sequence (70 aa):
MYIWCLHCECVYPSKDWRKKGQQYGFCPNCGASEFTDGWNWSKLVKYNGYPKIPEVGKHYPLYPESGEKF

Organism: NCBI:txid2771369